Protein AF-A0A7C1KHJ7-F1 (afdb_monomer_lite)

Secondary structure (DSSP, 8-state):
-PPPGGGSTHHHHHHHHHHHHHHHHHHTPPPPHHHHHHHHHHHHHHTT--BTTTB--SS-THHHHHHHHHHHHH-S-HHHHHHHHHHHHHHHHHHHHHHHHHTT--HHHHHHHHHHHHHHHHTS-GGGTT-HHHHHHHHHHHHHHHHHT-

pLDDT: mean 94.04, std 8.34, range [46.81, 98.38]

Structure (mmCIF, N/CA/C/O backbone):
data_AF-A0A7C1KHJ7-F1
#
_entry.id   AF-A0A7C1KHJ7-F1
#
loop_
_atom_site.group_PDB
_atom_site.id
_atom_site.type_symbol
_atom_site.label_atom_id
_atom_site.label_alt_id
_atom_site.label_comp_id
_atom_site.label_asym_id
_atom_site.label_entity_id
_atom_site.label_seq_id
_atom_site.pdbx_PDB_ins_code
_atom_site.Cartn_x
_atom_site.Cartn_y
_atom_site.Cartn_z
_atom_site.occupancy
_atom_site.B_iso_or_equiv
_atom_site.auth_seq_id
_atom_site.auth_comp_id
_atom_site.auth_asym_id
_atom_site.auth_atom_id
_atom_site.pdbx_PDB_model_num
ATOM 1 N N . MET A 1 1 ? -14.180 17.935 35.877 1.00 46.81 1 MET A N 1
ATOM 2 C CA . MET A 1 1 ? -14.205 16.646 35.149 1.00 46.81 1 MET A CA 1
ATOM 3 C C . MET A 1 1 ? -13.243 16.751 33.980 1.00 46.81 1 MET A C 1
ATOM 5 O O . MET A 1 1 ? -13.450 17.608 33.132 1.00 46.81 1 MET A O 1
ATOM 9 N N . ALA A 1 2 ? -12.165 15.965 33.967 1.00 54.81 2 ALA A N 1
ATOM 10 C CA . ALA A 1 2 ? -11.243 15.937 32.835 1.00 54.81 2 ALA A CA 1
ATOM 11 C C . ALA A 1 2 ? -11.947 15.284 31.637 1.00 54.81 2 ALA A C 1
ATOM 13 O O . ALA A 1 2 ? -12.397 14.142 31.724 1.00 54.81 2 ALA A O 1
ATOM 14 N N . VAL A 1 3 ? -12.086 16.024 30.539 1.00 58.88 3 VAL A N 1
ATOM 15 C CA . VAL A 1 3 ? -12.638 15.495 29.292 1.00 58.88 3 VAL A CA 1
ATOM 16 C C . VAL A 1 3 ? -11.629 14.504 28.723 1.00 58.88 3 VAL A C 1
ATOM 18 O O . VAL A 1 3 ? -10.481 14.859 28.462 1.00 58.88 3 VAL A O 1
ATOM 21 N N . CYS A 1 4 ? -12.037 13.249 28.547 1.00 62.53 4 CYS A N 1
ATOM 22 C CA . CYS A 1 4 ? -11.174 12.236 27.958 1.00 62.53 4 CYS A CA 1
ATOM 23 C C . CYS A 1 4 ? -10.910 12.615 26.482 1.00 62.53 4 CYS A C 1
ATOM 25 O O . CYS A 1 4 ? -11.865 12.666 25.698 1.00 62.53 4 CYS A O 1
ATOM 27 N N . PRO A 1 5 ? -9.655 12.869 26.058 1.00 64.25 5 PRO A N 1
ATOM 28 C CA . PRO A 1 5 ? -9.344 13.378 24.711 1.00 64.25 5 PRO A CA 1
ATOM 29 C C . PRO A 1 5 ? -9.782 12.426 23.580 1.00 64.25 5 PRO A C 1
ATOM 3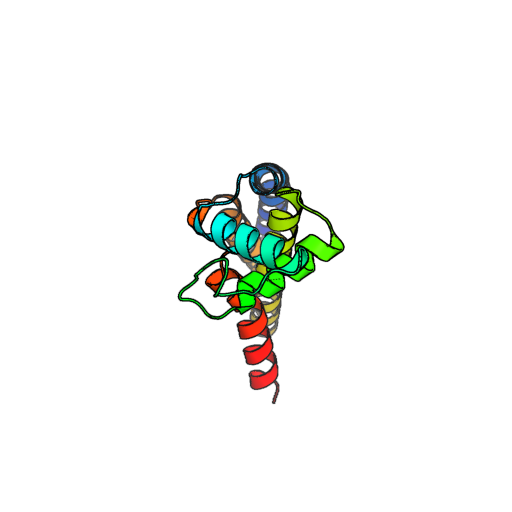1 O O . PRO A 1 5 ? -9.909 12.824 22.421 1.00 64.25 5 PRO A O 1
ATOM 34 N N . PHE A 1 6 ? -10.092 11.174 23.925 1.00 67.69 6 PHE A N 1
ATOM 35 C CA . PHE A 1 6 ? -10.566 10.119 23.031 1.00 67.69 6 PHE A CA 1
ATOM 36 C C . PHE A 1 6 ? -12.072 10.173 22.700 1.00 67.69 6 PHE A C 1
ATOM 38 O O . PHE A 1 6 ? -12.553 9.361 21.905 1.00 67.69 6 PHE A O 1
ATOM 45 N N . GLN A 1 7 ? -12.837 11.098 23.291 1.00 67.00 7 GLN A N 1
ATOM 46 C CA . GLN A 1 7 ? -14.285 11.216 23.047 1.00 67.00 7 GLN A CA 1
ATOM 47 C C . GLN A 1 7 ? -14.653 12.194 21.920 1.00 67.00 7 GLN A C 1
ATOM 49 O O . GLN A 1 7 ? -15.745 12.105 21.366 1.00 67.00 7 GLN A O 1
ATOM 54 N N . HIS A 1 8 ? -13.741 13.080 21.517 1.00 74.88 8 HIS A N 1
ATOM 55 C CA . HIS A 1 8 ? -13.972 14.062 20.454 1.00 74.88 8 HIS A CA 1
ATOM 56 C C . HIS A 1 8 ? -13.361 13.621 19.115 1.00 74.88 8 HIS A C 1
ATOM 58 O O . HIS A 1 8 ? -12.458 12.787 19.072 1.00 74.88 8 HIS A O 1
ATOM 64 N N . GLY A 1 9 ? -13.803 14.228 18.006 1.00 86.19 9 GLY A N 1
ATOM 65 C CA . GLY A 1 9 ? -13.280 13.985 16.650 1.00 86.19 9 GLY A CA 1
ATOM 66 C C . GLY A 1 9 ? -11.822 14.418 16.410 1.00 86.19 9 GLY A C 1
ATOM 67 O O . GLY A 1 9 ? -11.418 14.578 15.262 1.00 86.19 9 GLY A O 1
ATOM 68 N N . TRP A 1 10 ? -11.027 14.621 17.466 1.00 93.50 10 TRP A N 1
ATOM 69 C CA . TRP A 1 10 ? -9.617 15.009 17.385 1.00 93.50 10 TRP A CA 1
ATOM 70 C C . TRP A 1 10 ? -8.766 13.983 16.649 1.00 93.50 10 TRP A C 1
ATOM 72 O O . TRP A 1 10 ? -7.929 14.388 15.852 1.00 93.50 10 TRP A O 1
ATOM 82 N N . GLY A 1 11 ? -9.029 12.685 16.832 1.00 94.81 11 GLY A N 1
ATOM 83 C CA . GLY A 1 11 ? -8.307 11.634 16.112 1.00 94.81 11 GLY A CA 1
ATOM 84 C C . GLY A 1 11 ? -8.372 11.818 14.592 1.00 94.81 11 GLY A C 1
ATOM 85 O O . GLY A 1 11 ? -7.354 11.726 13.920 1.00 94.81 11 GLY A O 1
ATOM 86 N N . TRP A 1 12 ? -9.530 12.209 14.052 1.00 96.00 12 TRP A N 1
ATOM 87 C CA . TRP A 1 12 ? -9.676 12.494 12.619 1.00 96.00 12 TRP A CA 1
ATOM 88 C C . TRP A 1 12 ? -8.890 13.722 12.164 1.00 96.00 12 TRP A C 1
ATOM 90 O O . TRP A 1 12 ? -8.311 13.713 11.082 1.00 96.00 12 TRP A O 1
ATOM 100 N N . ARG A 1 13 ? -8.835 14.771 12.992 1.00 96.44 13 ARG A N 1
ATOM 101 C CA . ARG A 1 13 ? -8.033 15.968 12.698 1.00 96.44 13 ARG A CA 1
ATOM 102 C C . ARG A 1 13 ? -6.543 15.647 12.708 1.00 96.44 13 ARG A C 1
ATOM 104 O O . ARG A 1 13 ? -5.835 16.066 11.801 1.00 96.44 13 ARG A O 1
ATOM 111 N N . VAL A 1 14 ? -6.086 14.871 13.692 1.00 96.81 14 VAL A N 1
ATOM 112 C CA . VAL A 1 14 ? -4.699 14.395 13.755 1.00 96.81 14 VAL A CA 1
ATOM 113 C C . VAL A 1 14 ? -4.386 13.543 12.530 1.00 96.81 14 VAL A C 1
ATOM 115 O O . VAL A 1 14 ? -3.410 13.828 11.850 1.00 96.81 14 VAL A O 1
ATOM 118 N N . ALA A 1 15 ? -5.235 12.569 12.189 1.00 97.12 15 ALA A N 1
ATOM 119 C CA . ALA A 1 15 ? -5.063 11.756 10.987 1.00 97.12 15 ALA A CA 1
ATOM 120 C C . ALA A 1 15 ? -4.938 12.621 9.722 1.00 97.12 15 ALA A C 1
ATOM 122 O O . ALA A 1 15 ? -4.021 12.416 8.935 1.00 97.12 15 ALA A O 1
ATOM 123 N N . ALA A 1 16 ? -5.806 13.624 9.551 1.00 97.69 16 ALA A N 1
ATOM 124 C CA . ALA A 1 16 ? -5.754 14.528 8.405 1.00 97.69 16 ALA A CA 1
ATOM 125 C C . ALA A 1 16 ? -4.441 15.327 8.341 1.00 97.69 16 ALA A C 1
ATOM 127 O O . ALA A 1 16 ? -3.819 15.388 7.284 1.00 97.69 16 ALA A O 1
ATOM 128 N N . VAL A 1 17 ? -3.991 15.897 9.465 1.00 98.25 17 VAL A N 1
ATOM 129 C CA . VAL A 1 17 ? -2.719 16.641 9.537 1.00 98.25 17 VAL A CA 1
ATOM 130 C C . VAL A 1 17 ? -1.533 15.730 9.225 1.00 98.25 17 VAL A C 1
ATOM 132 O O . VAL A 1 17 ? -0.656 16.100 8.449 1.00 98.25 17 VAL A O 1
ATOM 135 N N . VAL A 1 18 ? -1.521 14.524 9.789 1.00 98.00 18 VAL A N 1
ATOM 136 C CA . VAL A 1 18 ? -0.449 13.542 9.600 1.00 98.00 18 VAL A CA 1
ATOM 137 C C . VAL A 1 18 ? -0.388 13.062 8.153 1.00 98.00 18 VAL A C 1
ATOM 139 O O . VAL A 1 18 ? 0.698 12.997 7.591 1.00 98.00 18 VAL A O 1
ATOM 142 N N . LEU A 1 19 ? -1.531 12.788 7.520 1.00 97.62 19 LEU A N 1
ATOM 143 C CA . LEU A 1 19 ? -1.584 12.421 6.103 1.00 97.62 19 LEU A CA 1
ATOM 144 C C . LEU A 1 19 ? -1.126 13.577 5.203 1.00 97.62 19 LEU A C 1
ATOM 146 O O . LEU A 1 19 ? -0.370 13.350 4.263 1.00 97.62 19 LEU A O 1
ATOM 150 N N . ALA A 1 20 ? -1.541 14.812 5.499 1.00 97.94 20 ALA A N 1
ATOM 151 C CA . ALA A 1 20 ? -1.169 15.983 4.707 1.00 97.94 20 ALA A CA 1
ATOM 152 C C . ALA A 1 20 ? 0.328 16.320 4.810 1.00 97.94 20 ALA A C 1
ATOM 154 O O . ALA A 1 20 ? 0.941 16.679 3.809 1.00 97.94 20 ALA A O 1
ATOM 155 N N . ALA A 1 21 ? 0.920 16.194 6.001 1.00 97.00 21 ALA A N 1
ATOM 156 C CA . ALA A 1 21 ? 2.333 16.492 6.224 1.00 97.00 21 ALA A CA 1
ATOM 157 C C . ALA A 1 21 ? 3.252 15.311 5.866 1.00 97.00 21 ALA A C 1
ATOM 159 O O . ALA A 1 21 ? 4.272 15.493 5.207 1.00 97.00 21 ALA A O 1
ATOM 160 N N . GLY A 1 22 ? 2.895 14.097 6.292 1.00 97.44 22 GLY A N 1
ATOM 161 C CA . GLY A 1 22 ? 3.700 12.891 6.096 1.00 97.44 22 GLY A CA 1
ATOM 162 C C . GLY A 1 22 ? 3.544 12.267 4.711 1.00 97.44 22 GLY A C 1
ATOM 163 O O . GLY A 1 22 ? 4.493 11.677 4.211 1.00 97.44 22 GLY A O 1
ATOM 164 N N . GLY A 1 23 ? 2.388 12.427 4.060 1.00 97.50 23 GLY A N 1
ATOM 165 C CA . GLY A 1 23 ? 2.117 11.854 2.738 1.00 97.50 23 GLY A CA 1
ATOM 166 C C . GLY A 1 23 ? 3.135 12.275 1.671 1.00 97.50 23 GLY A C 1
ATOM 167 O O . GLY A 1 23 ? 3.747 11.398 1.065 1.00 97.50 23 GLY A O 1
ATOM 168 N N . PRO A 1 24 ? 3.387 13.582 1.459 1.00 97.56 24 PRO A N 1
ATOM 169 C CA . PRO A 1 24 ? 4.393 14.035 0.499 1.00 97.56 24 PRO A CA 1
ATOM 170 C C . PRO A 1 24 ? 5.805 13.538 0.829 1.00 97.56 24 PRO A C 1
ATOM 172 O O . PRO A 1 24 ? 6.518 13.086 -0.063 1.00 97.56 24 PRO A O 1
ATOM 175 N N . LEU A 1 25 ? 6.195 13.562 2.110 1.00 96.25 25 LEU A N 1
ATOM 176 C CA . LEU A 1 25 ? 7.508 13.076 2.552 1.00 96.25 25 LEU A CA 1
ATOM 177 C C . LEU A 1 25 ? 7.680 11.581 2.264 1.00 96.25 25 LEU A C 1
ATOM 179 O O . LEU A 1 25 ? 8.718 11.160 1.763 1.00 96.25 25 LEU A O 1
ATOM 183 N N . PHE A 1 26 ? 6.641 10.792 2.534 1.00 97.56 26 PHE A N 1
ATOM 184 C CA . PHE A 1 26 ? 6.613 9.360 2.269 1.00 97.56 26 PHE A CA 1
ATOM 185 C C . PHE A 1 26 ? 6.679 9.046 0.768 1.00 97.56 26 PHE A C 1
ATOM 187 O O . PHE A 1 26 ? 7.430 8.165 0.354 1.00 97.56 26 PHE A O 1
ATOM 194 N N . VAL A 1 27 ? 5.925 9.773 -0.063 1.00 97.62 27 VAL A N 1
ATOM 195 C CA . VAL A 1 27 ? 5.893 9.550 -1.519 1.00 97.62 27 VAL A CA 1
ATOM 196 C C . VAL A 1 27 ? 7.236 9.872 -2.175 1.00 97.62 27 VAL A C 1
ATOM 198 O O . VAL A 1 27 ? 7.647 9.167 -3.094 1.00 97.62 27 VAL A O 1
ATOM 201 N N . CYS A 1 28 ? 7.949 10.880 -1.672 1.00 96.38 28 CYS A N 1
ATOM 202 C CA . CYS A 1 28 ? 9.271 11.260 -2.170 1.00 96.38 28 CYS A CA 1
ATOM 203 C C . CYS A 1 28 ? 10.419 10.401 -1.605 1.00 96.38 28 CYS A C 1
ATOM 205 O O . CYS A 1 28 ? 11.575 10.597 -1.981 1.00 96.38 28 CYS A O 1
ATOM 207 N N . MET A 1 29 ? 10.139 9.469 -0.690 1.00 94.88 29 MET A N 1
ATOM 208 C CA . MET A 1 29 ? 11.165 8.663 -0.035 1.00 94.88 29 MET A CA 1
ATOM 209 C C . MET A 1 29 ? 11.753 7.615 -1.000 1.00 94.88 29 MET A C 1
ATOM 211 O O . MET A 1 29 ? 10.995 6.838 -1.600 1.00 94.88 29 MET A O 1
ATOM 215 N N . PRO A 1 30 ? 13.090 7.519 -1.132 1.00 93.62 30 PRO A N 1
ATOM 216 C CA . PRO A 1 30 ? 13.719 6.560 -2.036 1.00 93.62 30 PRO A CA 1
ATOM 217 C C . PRO A 1 30 ? 13.447 5.111 -1.597 1.00 93.62 30 PRO A C 1
ATOM 219 O O . PRO A 1 30 ? 13.239 4.857 -0.408 1.00 93.62 30 PRO A O 1
ATOM 222 N N . PRO A 1 31 ? 13.398 4.145 -2.529 1.00 94.88 31 PRO A N 1
ATOM 223 C CA . PRO A 1 31 ? 13.218 2.737 -2.188 1.00 94.88 31 PRO A CA 1
ATOM 224 C C . PRO A 1 31 ? 14.434 2.180 -1.437 1.00 94.88 31 PRO A C 1
ATOM 226 O O . PRO A 1 31 ? 15.570 2.582 -1.686 1.00 94.88 31 PRO A O 1
ATOM 229 N N . TRP A 1 32 ? 14.186 1.217 -0.548 1.00 95.88 32 TRP A N 1
ATOM 230 C CA . TRP A 1 32 ? 15.244 0.472 0.133 1.00 95.88 32 TRP A CA 1
ATOM 231 C C . TRP A 1 32 ? 15.844 -0.628 -0.763 1.00 95.88 32 TRP A C 1
ATOM 233 O O . TRP A 1 32 ? 15.356 -0.893 -1.869 1.00 95.88 32 TRP A O 1
ATOM 243 N N . THR A 1 33 ? 16.916 -1.276 -0.302 1.00 95.06 33 THR A N 1
ATOM 244 C CA . THR A 1 33 ? 17.689 -2.267 -1.069 1.00 95.06 33 THR A CA 1
ATOM 245 C C . THR A 1 33 ? 16.839 -3.422 -1.583 1.00 95.06 33 THR A C 1
ATOM 247 O O . THR A 1 33 ? 16.935 -3.769 -2.757 1.00 95.06 33 THR A O 1
ATOM 250 N N . ASP A 1 34 ? 15.962 -3.975 -0.748 1.00 93.25 34 ASP A N 1
ATOM 251 C CA . ASP A 1 34 ? 15.151 -5.145 -1.108 1.00 93.25 34 ASP A CA 1
ATOM 252 C C . ASP A 1 34 ? 14.139 -4.787 -2.198 1.00 93.25 34 ASP A C 1
ATOM 254 O O . ASP A 1 34 ? 14.012 -5.476 -3.208 1.00 93.25 34 ASP A O 1
ATOM 258 N N . VAL A 1 35 ? 13.486 -3.632 -2.049 1.00 95.38 35 VAL A N 1
ATOM 259 C CA . VAL A 1 35 ? 12.579 -3.072 -3.057 1.00 95.38 35 VAL A CA 1
ATOM 260 C C . VAL A 1 35 ? 13.318 -2.837 -4.370 1.00 95.38 35 VAL A C 1
ATOM 262 O O . VAL A 1 35 ? 12.783 -3.112 -5.441 1.00 95.38 35 VAL A O 1
ATOM 265 N N . THR A 1 36 ? 14.562 -2.364 -4.297 1.00 95.31 36 THR A N 1
ATOM 266 C CA . THR A 1 36 ? 15.408 -2.154 -5.475 1.00 95.31 36 THR A CA 1
ATOM 267 C C . THR A 1 36 ? 15.732 -3.477 -6.174 1.00 95.31 36 THR A C 1
ATOM 269 O O . THR A 1 36 ? 15.685 -3.533 -7.403 1.00 95.31 36 THR A O 1
ATOM 272 N N . LEU A 1 37 ? 15.989 -4.554 -5.423 1.00 95.94 37 LEU A N 1
ATOM 273 C CA . LEU A 1 37 ? 16.188 -5.897 -5.977 1.00 95.94 37 LEU A CA 1
ATOM 274 C C . LEU A 1 37 ? 14.918 -6.413 -6.671 1.00 95.94 37 LEU A C 1
ATOM 276 O O . LEU A 1 37 ? 14.987 -6.864 -7.818 1.00 95.94 37 LEU A O 1
ATOM 280 N N . TYR A 1 38 ? 13.754 -6.292 -6.025 1.00 96.19 38 TYR A N 1
ATOM 281 C CA . TYR A 1 38 ? 12.480 -6.693 -6.625 1.00 96.19 38 TYR A CA 1
ATOM 282 C C . TYR A 1 38 ? 12.150 -5.868 -7.877 1.00 96.19 38 TYR A C 1
ATOM 284 O O . TYR A 1 38 ? 11.684 -6.420 -8.874 1.00 96.19 38 TYR A O 1
ATOM 292 N N . ASP A 1 39 ? 12.412 -4.557 -7.859 1.00 96.31 39 ASP A N 1
ATOM 293 C CA . ASP A 1 39 ? 12.173 -3.667 -8.999 1.00 96.31 39 ASP A CA 1
ATOM 294 C C . ASP A 1 39 ? 13.129 -3.968 -10.164 1.00 96.31 39 ASP A C 1
ATOM 296 O O . ASP A 1 39 ? 12.724 -3.953 -11.327 1.00 96.31 39 ASP A O 1
ATOM 300 N N . LEU A 1 40 ? 14.388 -4.315 -9.876 1.00 97.06 40 LEU A N 1
ATOM 301 C CA . LEU A 1 40 ? 15.336 -4.782 -10.888 1.00 97.06 40 LEU A CA 1
ATOM 302 C C . LEU A 1 40 ? 14.837 -6.071 -11.555 1.00 97.06 40 LEU A C 1
ATOM 304 O O . LEU A 1 40 ? 14.799 -6.150 -12.785 1.00 97.06 40 LEU A O 1
ATOM 308 N N . ALA A 1 41 ? 14.406 -7.053 -10.758 1.00 97.69 41 ALA A N 1
ATOM 309 C CA . ALA A 1 41 ? 13.838 -8.299 -11.264 1.00 97.69 41 ALA A CA 1
ATOM 310 C C . ALA A 1 41 ? 12.569 -8.049 -12.098 1.00 97.69 41 ALA A C 1
ATOM 312 O O . ALA A 1 41 ? 12.428 -8.604 -13.189 1.00 97.69 41 ALA A O 1
ATOM 313 N N . ALA A 1 42 ? 11.682 -7.163 -11.639 1.00 97.50 42 ALA A N 1
ATOM 314 C CA . ALA A 1 42 ? 10.455 -6.800 -12.344 1.00 97.50 42 ALA A CA 1
ATOM 315 C C . ALA A 1 42 ? 10.748 -6.156 -13.706 1.00 97.50 42 ALA A C 1
ATOM 317 O O . ALA A 1 42 ? 10.179 -6.548 -14.725 1.00 97.50 42 ALA A O 1
ATOM 318 N N . ARG A 1 43 ? 11.688 -5.204 -13.755 1.00 96.94 43 ARG A N 1
ATOM 319 C CA . ARG A 1 43 ? 12.128 -4.568 -15.007 1.00 96.94 43 ARG A CA 1
ATOM 320 C C . ARG A 1 43 ? 12.791 -5.563 -15.954 1.00 96.94 43 ARG A C 1
ATOM 322 O O . ARG A 1 43 ? 12.610 -5.437 -17.162 1.00 96.94 43 ARG A O 1
ATOM 329 N N . ASN A 1 44 ? 13.542 -6.534 -15.432 1.00 98.12 44 ASN A N 1
ATOM 330 C CA . ASN A 1 44 ? 14.122 -7.602 -16.243 1.00 98.12 44 ASN A CA 1
ATOM 331 C C . ASN A 1 44 ? 13.029 -8.446 -16.916 1.00 98.12 44 ASN A C 1
ATOM 333 O O . ASN A 1 44 ? 13.064 -8.638 -18.129 1.00 98.12 44 ASN A O 1
ATOM 337 N N . VAL A 1 45 ? 12.014 -8.869 -16.154 1.00 97.81 45 VAL A N 1
ATOM 338 C CA . VAL A 1 45 ? 10.868 -9.630 -16.684 1.00 97.81 45 VAL A CA 1
ATOM 339 C C . VAL A 1 45 ? 10.124 -8.838 -17.759 1.00 97.81 45 VAL A C 1
ATOM 341 O O . VAL A 1 45 ? 9.870 -9.357 -18.843 1.00 97.81 45 VAL A O 1
ATOM 344 N N . LEU A 1 46 ? 9.840 -7.556 -17.513 1.00 97.94 46 LEU A N 1
ATOM 345 C CA . LEU A 1 46 ? 9.168 -6.687 -18.488 1.00 97.94 46 LEU A CA 1
ATOM 346 C C . LEU A 1 46 ? 9.969 -6.475 -19.784 1.00 97.94 46 LEU A C 1
ATOM 348 O O . LEU A 1 46 ? 9.395 -6.106 -20.804 1.00 97.94 46 LEU A O 1
ATOM 352 N N . ARG A 1 47 ? 11.284 -6.713 -19.761 1.00 97.88 47 ARG A N 1
ATOM 353 C CA . ARG A 1 47 ? 12.175 -6.647 -20.931 1.00 97.88 47 ARG A CA 1
ATOM 354 C C . ARG A 1 47 ? 12.368 -8.003 -21.622 1.00 97.88 47 ARG A C 1
ATOM 356 O O . ARG A 1 47 ? 13.224 -8.115 -22.494 1.00 97.88 47 ARG A O 1
ATOM 363 N N . GLY A 1 48 ? 11.588 -9.021 -21.252 1.00 97.81 48 GLY A N 1
ATOM 364 C CA . GLY A 1 48 ? 11.669 -10.370 -21.820 1.00 97.81 48 GLY A CA 1
ATOM 365 C C . GLY A 1 48 ? 12.689 -11.286 -21.138 1.00 97.81 48 GLY A C 1
ATOM 366 O O . GLY A 1 48 ? 12.963 -12.374 -21.642 1.00 97.81 48 GLY A O 1
ATOM 367 N N . GLY A 1 49 ? 13.255 -10.867 -20.005 1.00 97.94 49 GLY A N 1
ATOM 368 C CA . GLY A 1 49 ? 14.120 -11.711 -19.191 1.00 97.94 49 GLY A CA 1
ATOM 369 C C . GLY A 1 49 ? 13.353 -12.787 -18.412 1.00 97.94 49 GLY A C 1
ATOM 370 O O . GLY A 1 49 ? 12.133 -12.738 -18.249 1.00 97.94 49 GLY A O 1
ATOM 371 N N . VAL A 1 50 ? 14.089 -13.769 -17.899 1.00 97.31 50 VAL A N 1
ATOM 372 C CA . VAL A 1 50 ? 13.582 -14.918 -17.143 1.00 97.31 50 VAL A CA 1
ATOM 373 C C . VAL A 1 50 ? 13.876 -14.721 -15.655 1.00 97.31 50 VAL A C 1
ATOM 375 O O . VAL A 1 50 ? 15.033 -14.680 -15.226 1.00 97.31 50 VAL A O 1
ATOM 378 N N . HIS A 1 51 ? 12.814 -14.601 -14.852 1.00 95.69 51 HIS A N 1
ATOM 379 C CA . HIS A 1 51 ? 12.913 -14.459 -13.396 1.00 95.69 51 HIS A CA 1
ATOM 380 C C . HIS A 1 51 ? 13.644 -15.658 -12.758 1.00 95.69 51 HIS A C 1
ATOM 382 O O . HIS A 1 51 ? 13.559 -16.774 -13.269 1.00 95.69 51 HIS A O 1
ATOM 388 N N . TYR A 1 52 ? 14.385 -15.420 -11.671 1.00 96.19 52 TYR A N 1
ATOM 389 C CA . TYR A 1 52 ? 15.319 -16.340 -10.997 1.00 96.19 52 TYR A CA 1
ATOM 390 C C . TYR A 1 52 ? 16.562 -16.761 -11.780 1.00 96.19 52 TYR A C 1
ATOM 392 O O . TYR A 1 52 ? 17.577 -17.063 -11.156 1.00 96.19 52 TYR A O 1
ATOM 400 N N . ARG A 1 53 ? 16.520 -16.770 -13.118 1.00 96.88 53 ARG A N 1
ATOM 401 C CA . ARG A 1 53 ? 17.701 -17.054 -13.943 1.00 96.88 53 ARG A CA 1
ATOM 402 C C . ARG A 1 53 ? 18.596 -15.828 -14.075 1.00 96.88 53 ARG A C 1
ATOM 404 O O . ARG A 1 53 ? 19.793 -15.918 -13.838 1.00 96.88 53 ARG A O 1
ATOM 411 N N . ASP A 1 54 ? 18.007 -14.700 -14.466 1.00 97.62 54 ASP A N 1
ATOM 412 C CA . ASP A 1 54 ? 18.772 -13.488 -14.782 1.00 97.62 54 ASP A CA 1
ATOM 413 C C . ASP A 1 54 ? 18.943 -12.581 -13.550 1.00 97.62 54 ASP A C 1
ATOM 415 O O . ASP A 1 54 ? 19.930 -11.861 -13.427 1.00 97.62 54 ASP A O 1
ATOM 419 N N . VAL A 1 55 ? 17.980 -12.628 -12.622 1.00 96.69 55 VAL A N 1
ATOM 420 C CA . VAL A 1 55 ? 18.046 -11.976 -11.307 1.00 96.69 55 VAL A CA 1
ATOM 421 C C . VAL A 1 55 ? 17.604 -12.997 -10.269 1.00 96.69 55 VAL A C 1
ATOM 423 O O . VAL A 1 55 ? 16.437 -13.398 -10.254 1.00 96.69 55 VAL A O 1
ATOM 426 N N . PHE A 1 56 ? 18.553 -13.442 -9.448 1.00 94.06 56 PHE A N 1
ATOM 427 C CA . PHE A 1 56 ? 18.317 -14.426 -8.398 1.00 94.06 56 PHE A CA 1
ATOM 428 C C . PHE A 1 56 ? 17.626 -13.792 -7.186 1.00 94.06 56 PHE A C 1
ATOM 430 O O . PHE A 1 56 ? 17.969 -12.687 -6.768 1.00 94.06 56 PHE A O 1
ATOM 437 N N . ASP A 1 57 ? 16.681 -14.529 -6.610 1.00 91.31 57 ASP A N 1
ATOM 438 C CA . ASP A 1 57 ? 15.976 -14.201 -5.375 1.00 91.31 57 ASP A CA 1
ATOM 439 C C . ASP A 1 57 ? 15.654 -15.519 -4.653 1.00 91.31 57 ASP A C 1
ATOM 441 O O . ASP A 1 57 ? 15.408 -16.544 -5.291 1.00 91.31 57 ASP A O 1
ATOM 445 N N . THR A 1 58 ? 15.685 -15.512 -3.324 1.00 91.88 58 THR A N 1
ATOM 446 C CA . THR A 1 58 ? 15.363 -16.678 -2.485 1.00 91.88 58 THR A CA 1
ATOM 447 C C . THR A 1 58 ? 13.876 -16.763 -2.148 1.00 91.88 58 THR A C 1
ATOM 449 O O . THR A 1 58 ? 13.404 -17.777 -1.634 1.00 91.88 58 THR A O 1
ATOM 452 N N . ASN A 1 59 ? 13.130 -15.695 -2.410 1.00 91.19 59 ASN A N 1
ATOM 453 C CA . ASN A 1 59 ? 11.734 -15.550 -2.040 1.00 91.19 59 ASN A CA 1
ATOM 454 C C . ASN A 1 59 ? 10.788 -16.024 -3.145 1.00 91.19 59 ASN A C 1
ATOM 456 O O . ASN A 1 59 ? 11.165 -16.092 -4.308 1.00 91.19 59 ASN A O 1
ATOM 460 N N . PHE A 1 60 ? 9.524 -16.294 -2.795 1.00 93.00 60 PHE A N 1
ATOM 461 C CA . PHE A 1 60 ? 8.455 -16.502 -3.781 1.00 93.00 60 PHE A CA 1
ATOM 462 C C . PHE A 1 60 ? 8.271 -15.276 -4.691 1.00 93.00 60 PHE A C 1
ATOM 464 O O . PHE A 1 60 ? 8.414 -14.143 -4.225 1.00 93.00 60 PHE A O 1
ATOM 471 N N . PRO A 1 61 ? 7.839 -15.468 -5.951 1.00 94.25 61 PRO A N 1
ATOM 472 C CA . PRO A 1 61 ? 7.961 -14.438 -6.983 1.00 94.25 61 PRO A CA 1
ATOM 473 C C . PRO A 1 61 ? 6.889 -13.345 -6.885 1.00 94.25 61 PRO A C 1
ATOM 475 O O . PRO A 1 61 ? 6.856 -12.427 -7.701 1.00 94.25 61 PRO A O 1
ATOM 478 N N . GLY A 1 62 ? 5.970 -13.450 -5.918 1.00 94.31 62 GLY A N 1
ATOM 479 C CA . GLY A 1 62 ? 4.770 -12.618 -5.835 1.00 94.31 62 GLY A CA 1
ATOM 480 C C . GLY A 1 62 ? 5.072 -11.122 -5.853 1.00 94.31 62 GLY A C 1
ATOM 481 O O . GLY A 1 62 ? 4.445 -10.391 -6.612 1.00 94.31 62 GLY A O 1
ATOM 482 N N . MET A 1 63 ? 6.074 -10.674 -5.089 1.00 95.38 63 MET A N 1
ATOM 483 C CA . MET A 1 63 ? 6.431 -9.252 -5.045 1.00 95.38 63 MET A CA 1
ATOM 484 C C . MET A 1 63 ? 6.954 -8.752 -6.396 1.00 95.38 63 MET A C 1
ATOM 486 O O . MET A 1 63 ? 6.547 -7.691 -6.860 1.00 95.38 63 MET A O 1
ATOM 490 N N . VAL A 1 64 ? 7.792 -9.544 -7.070 1.00 96.94 64 VAL A N 1
ATOM 491 C CA . VAL A 1 64 ? 8.335 -9.205 -8.392 1.00 96.94 64 VAL A CA 1
ATOM 492 C C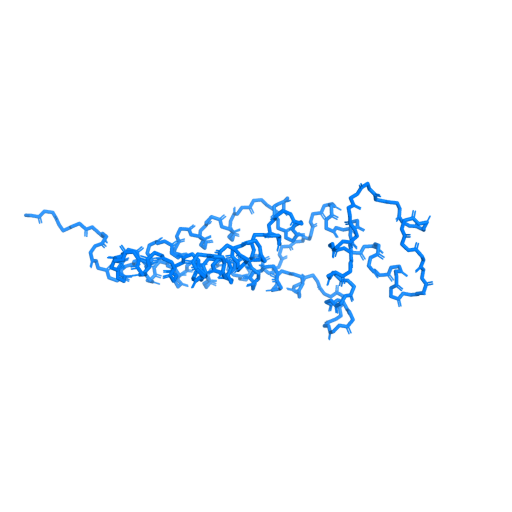 . VAL A 1 64 ? 7.224 -9.076 -9.430 1.00 96.94 64 VAL A C 1
ATOM 494 O O . VAL A 1 64 ? 7.227 -8.121 -10.202 1.00 96.94 64 VAL A O 1
ATOM 497 N N . TRP A 1 65 ? 6.234 -9.971 -9.422 1.00 97.12 65 TRP A N 1
ATOM 498 C CA . TRP A 1 65 ? 5.080 -9.867 -10.322 1.00 97.12 65 TRP A CA 1
ATOM 499 C C . TRP A 1 65 ? 4.175 -8.678 -9.997 1.00 97.12 65 TRP A C 1
ATOM 501 O O . TRP A 1 65 ? 3.716 -8.000 -10.916 1.00 97.12 65 TRP A O 1
ATOM 511 N N . CYS A 1 66 ? 3.954 -8.380 -8.714 1.00 96.88 66 CYS A N 1
ATOM 512 C CA . CYS A 1 66 ? 3.229 -7.182 -8.293 1.00 96.88 66 CYS A CA 1
ATOM 513 C C . CYS A 1 66 ? 3.918 -5.907 -8.799 1.00 96.88 66 CYS A C 1
ATOM 515 O O . CYS A 1 66 ? 3.260 -5.032 -9.365 1.00 96.88 66 CYS A O 1
ATOM 517 N N . LEU A 1 67 ? 5.244 -5.817 -8.649 1.00 97.38 67 LEU A N 1
ATOM 518 C CA . LEU A 1 67 ? 6.005 -4.684 -9.161 1.00 97.38 67 LEU A CA 1
ATOM 519 C C . LEU A 1 67 ? 6.016 -4.653 -10.689 1.00 97.38 67 LEU A C 1
ATOM 521 O O . LEU A 1 67 ? 5.829 -3.584 -11.254 1.00 97.38 67 LEU A O 1
ATOM 525 N N . ALA A 1 68 ? 6.152 -5.790 -11.375 1.00 97.88 68 ALA A N 1
ATOM 526 C CA . ALA A 1 68 ? 6.088 -5.843 -12.836 1.00 97.88 68 ALA A CA 1
ATOM 527 C C . ALA A 1 68 ? 4.739 -5.328 -13.359 1.00 97.88 68 ALA A C 1
ATOM 529 O O . ALA A 1 68 ? 4.710 -4.513 -14.280 1.00 97.88 68 ALA A O 1
ATOM 530 N N . LEU A 1 69 ? 3.630 -5.728 -12.729 1.00 97.62 69 LEU A N 1
ATOM 531 C CA . LEU A 1 69 ? 2.305 -5.205 -13.054 1.00 97.62 69 LEU A CA 1
ATOM 532 C C . LEU A 1 69 ? 2.240 -3.691 -12.833 1.00 97.62 69 LEU A C 1
ATOM 534 O O . LEU A 1 69 ? 1.841 -2.959 -13.735 1.00 97.62 69 LEU A O 1
ATOM 538 N N . LEU A 1 70 ? 2.671 -3.206 -11.666 1.00 97.50 70 LEU A N 1
ATOM 539 C CA . LEU A 1 70 ? 2.648 -1.776 -11.365 1.00 97.50 70 LEU A CA 1
ATOM 540 C C . LEU A 1 70 ? 3.494 -0.980 -12.369 1.00 97.50 70 LEU A C 1
ATOM 542 O O . LEU A 1 70 ? 3.019 -0.010 -12.955 1.00 97.50 70 LEU A O 1
ATOM 546 N N . ARG A 1 71 ? 4.723 -1.426 -12.637 1.00 96.81 71 ARG A N 1
ATOM 547 C CA . ARG A 1 71 ? 5.628 -0.811 -13.615 1.00 96.81 71 ARG A CA 1
ATOM 548 C C . ARG A 1 71 ? 5.054 -0.813 -15.028 1.00 96.81 71 ARG A C 1
ATOM 550 O O . ARG A 1 71 ? 5.229 0.175 -15.736 1.00 96.81 71 ARG A O 1
ATOM 557 N N . GLY A 1 72 ? 4.353 -1.876 -15.419 1.00 97.12 72 GLY A N 1
ATOM 558 C CA . GLY A 1 72 ? 3.660 -1.956 -16.704 1.00 97.12 72 GLY A CA 1
ATOM 559 C C . GLY A 1 72 ? 2.491 -0.973 -16.835 1.00 97.12 72 GLY A C 1
ATOM 560 O O . GLY A 1 72 ? 2.202 -0.531 -17.943 1.00 97.12 72 GLY A O 1
ATOM 561 N N . LEU A 1 73 ? 1.843 -0.605 -15.724 1.00 97.12 73 LEU A N 1
ATOM 562 C CA . LEU A 1 73 ? 0.676 0.284 -15.716 1.00 97.12 73 LEU A CA 1
ATOM 563 C C . LEU A 1 73 ? 1.033 1.769 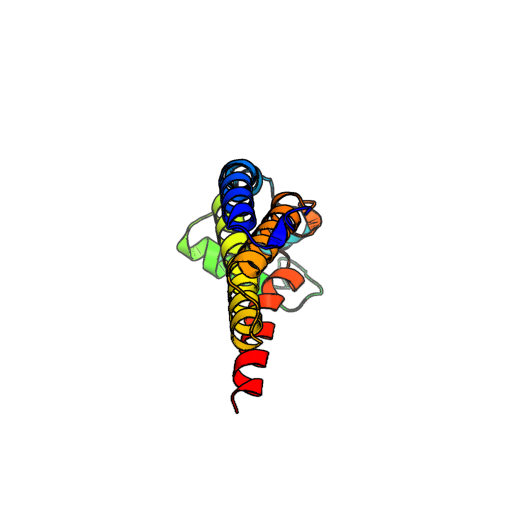-15.580 1.00 97.12 73 LEU A C 1
ATOM 565 O O . LEU A 1 73 ? 0.432 2.601 -16.253 1.00 97.12 73 LEU A O 1
ATOM 569 N N . VAL A 1 74 ? 1.972 2.113 -14.693 1.00 95.50 74 VAL A N 1
ATOM 570 C CA . VAL A 1 74 ? 2.234 3.515 -14.297 1.00 95.50 74 VAL A CA 1
ATOM 571 C C . VAL A 1 74 ? 3.688 3.959 -14.484 1.00 95.50 74 VAL A C 1
ATOM 573 O O . VAL A 1 74 ? 4.035 5.108 -14.216 1.00 95.50 74 VAL A O 1
ATOM 576 N N . GLY A 1 75 ? 4.552 3.080 -14.995 1.00 92.88 75 GLY A N 1
ATOM 577 C CA . GLY A 1 75 ? 5.939 3.404 -15.321 1.00 92.88 75 GLY A CA 1
ATOM 578 C C . GLY A 1 75 ? 6.921 3.282 -14.148 1.00 92.88 75 GLY A C 1
ATOM 579 O O . GLY A 1 75 ? 6.675 2.620 -13.138 1.00 92.88 75 GLY A O 1
ATOM 580 N N . SER A 1 76 ? 8.104 3.883 -14.309 1.00 93.12 76 SER A N 1
ATOM 581 C CA . SER A 1 76 ? 9.305 3.616 -13.494 1.00 93.12 76 SER A CA 1
ATOM 582 C C . SER A 1 76 ? 9.526 4.548 -12.298 1.00 93.12 76 SER A C 1
ATOM 584 O O . SER A 1 76 ? 10.492 4.352 -11.557 1.00 93.12 76 SER A O 1
ATOM 586 N N . SER A 1 77 ? 8.649 5.530 -12.079 1.00 94.88 77 SER A N 1
ATOM 587 C CA . SER A 1 77 ? 8.781 6.496 -10.979 1.00 94.88 77 SER A CA 1
ATOM 588 C C . SER A 1 77 ? 8.630 5.817 -9.607 1.00 94.88 77 SER A C 1
ATOM 590 O O . SER A 1 77 ? 7.794 4.928 -9.422 1.00 94.88 77 SER A O 1
ATOM 592 N N . SER A 1 78 ? 9.468 6.180 -8.635 1.00 94.81 78 SER A N 1
ATOM 593 C CA . SER A 1 78 ? 9.408 5.624 -7.273 1.00 94.81 78 SER A CA 1
ATOM 594 C C . SER A 1 78 ? 8.167 6.084 -6.514 1.00 94.81 78 SER A C 1
ATOM 596 O O . SER A 1 78 ? 7.641 5.338 -5.693 1.00 94.81 78 SER A O 1
ATOM 598 N N . GLU A 1 79 ? 7.655 7.265 -6.837 1.00 97.12 79 GLU A N 1
ATOM 599 C CA . GLU A 1 79 ? 6.440 7.838 -6.266 1.00 97.12 79 GLU A CA 1
ATOM 600 C C . GLU A 1 79 ? 5.244 6.907 -6.490 1.00 97.12 79 GLU A C 1
ATOM 602 O O . GLU A 1 79 ? 4.459 6.676 -5.575 1.00 97.12 79 GLU A O 1
ATOM 607 N N . TRP A 1 80 ? 5.143 6.282 -7.667 1.00 96.44 80 TRP A N 1
ATOM 608 C CA . TRP A 1 80 ? 4.097 5.296 -7.935 1.00 96.44 80 TRP A CA 1
ATOM 609 C C . TRP A 1 80 ? 4.209 4.032 -7.079 1.00 96.44 80 TRP A C 1
ATOM 611 O O . TRP A 1 80 ? 3.179 3.502 -6.661 1.00 96.44 80 TRP A O 1
ATOM 621 N N . LEU A 1 81 ? 5.429 3.567 -6.772 1.00 96.19 81 LEU A N 1
ATOM 622 C CA . LEU A 1 81 ? 5.616 2.460 -5.823 1.00 96.19 81 LEU A CA 1
ATOM 623 C C . LEU A 1 81 ? 5.091 2.847 -4.440 1.00 96.19 81 LEU A C 1
ATOM 625 O O . LEU A 1 81 ? 4.373 2.073 -3.815 1.00 96.19 81 LEU A O 1
ATOM 629 N N . ARG A 1 82 ? 5.422 4.060 -3.985 1.00 97.06 82 ARG A N 1
ATOM 630 C CA . ARG A 1 82 ? 4.995 4.585 -2.684 1.00 97.06 82 ARG A CA 1
ATOM 631 C C . ARG A 1 82 ? 3.484 4.768 -2.619 1.00 97.06 82 ARG A C 1
ATOM 633 O O . ARG A 1 82 ? 2.860 4.378 -1.642 1.00 97.06 82 ARG A O 1
ATOM 640 N N . LEU A 1 83 ? 2.867 5.298 -3.668 1.00 97.50 83 LEU A N 1
ATOM 641 C CA . LEU A 1 83 ? 1.413 5.430 -3.728 1.00 97.50 83 LEU A CA 1
ATOM 642 C C . LEU A 1 83 ? 0.714 4.065 -3.690 1.00 97.50 83 LEU A C 1
ATOM 644 O O . LEU A 1 83 ? -0.286 3.921 -2.988 1.00 97.50 83 LEU A O 1
ATOM 648 N N . ALA A 1 84 ? 1.249 3.059 -4.388 1.00 97.50 84 ALA A N 1
ATOM 649 C CA . ALA A 1 84 ? 0.721 1.697 -4.332 1.00 97.50 84 ALA A CA 1
ATOM 650 C C . ALA A 1 84 ? 0.853 1.091 -2.926 1.00 97.50 84 ALA A C 1
ATOM 652 O O . ALA A 1 84 ? -0.104 0.525 -2.405 1.00 97.50 84 ALA A O 1
ATOM 653 N N . ASP A 1 85 ? 2.003 1.270 -2.284 1.00 97.81 85 ASP A N 1
ATOM 654 C CA . ASP A 1 85 ? 2.265 0.821 -0.916 1.00 97.81 85 ASP A CA 1
ATOM 655 C C . ASP A 1 85 ? 1.311 1.461 0.100 1.00 97.81 85 ASP A C 1
ATOM 657 O O . ASP A 1 85 ? 0.649 0.771 0.879 1.00 97.81 85 ASP A O 1
ATOM 661 N N . LEU A 1 86 ? 1.132 2.782 0.008 1.00 97.69 86 LEU A N 1
ATOM 662 C CA . LEU A 1 86 ? 0.181 3.518 0.835 1.00 97.69 86 LEU A CA 1
ATOM 663 C C . LEU A 1 86 ? -1.260 3.046 0.605 1.00 97.69 86 LEU A C 1
ATOM 665 O O . LEU A 1 86 ? -2.036 2.969 1.556 1.00 97.69 86 LEU A O 1
ATOM 669 N N . ALA A 1 87 ? -1.627 2.698 -0.632 1.00 97.88 87 ALA A N 1
ATOM 670 C CA . ALA A 1 87 ? -2.940 2.142 -0.941 1.00 97.88 87 ALA A CA 1
ATOM 671 C C . ALA A 1 87 ? -3.136 0.743 -0.333 1.00 97.88 87 ALA A C 1
ATOM 673 O O . ALA A 1 87 ? -4.204 0.463 0.214 1.00 97.88 87 ALA A O 1
ATOM 674 N N . VAL A 1 88 ? -2.118 -0.122 -0.377 1.00 98.12 88 VAL A N 1
ATOM 675 C CA . VAL A 1 88 ? -2.174 -1.470 0.209 1.00 98.12 88 VAL A CA 1
ATOM 676 C C . VAL A 1 88 ? -2.319 -1.397 1.728 1.00 98.12 88 VAL A C 1
ATOM 678 O O . VAL A 1 88 ? -3.229 -2.007 2.296 1.00 98.12 88 VAL A O 1
ATOM 681 N N . ILE A 1 89 ? -1.484 -0.600 2.392 1.00 98.00 89 ILE A N 1
ATOM 682 C CA . ILE A 1 89 ? -1.508 -0.469 3.852 1.00 98.00 89 ILE A CA 1
ATOM 683 C C . ILE A 1 89 ? -2.724 0.324 4.323 1.00 98.00 89 ILE A C 1
ATOM 685 O O . ILE A 1 89 ? -3.382 -0.080 5.280 1.00 98.00 89 ILE A O 1
ATOM 689 N N . GLY A 1 90 ? -3.108 1.382 3.608 1.00 98.06 90 GLY A N 1
ATOM 690 C CA . GLY A 1 90 ? -4.356 2.103 3.854 1.00 98.06 90 GLY A CA 1
ATOM 691 C C . GLY A 1 90 ? -5.582 1.199 3.706 1.00 98.06 90 GLY A C 1
ATOM 692 O O . GLY A 1 90 ? -6.486 1.241 4.541 1.00 98.06 90 GLY A O 1
ATOM 693 N N . GLY A 1 91 ? -5.588 0.316 2.704 1.00 98.38 91 GLY A N 1
ATOM 694 C CA . GLY A 1 91 ? -6.605 -0.720 2.534 1.00 98.38 91 GLY A CA 1
ATOM 695 C C . GLY A 1 91 ? -6.642 -1.696 3.711 1.00 98.38 91 GLY A C 1
ATOM 696 O O . GLY A 1 91 ? -7.717 -1.974 4.243 1.00 98.38 91 GLY A O 1
ATOM 697 N N . ALA A 1 92 ? -5.482 -2.172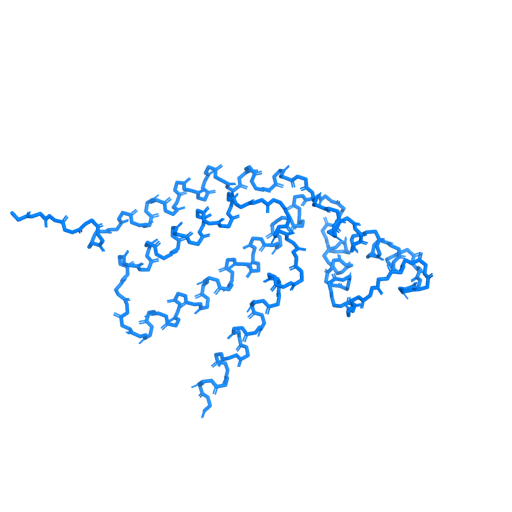 4.173 1.00 98.31 92 ALA A N 1
ATOM 698 C CA . ALA A 1 92 ? -5.388 -3.051 5.338 1.00 98.31 92 ALA A CA 1
ATOM 699 C C . ALA A 1 92 ? -5.926 -2.365 6.606 1.00 98.31 92 ALA A C 1
ATOM 701 O O . ALA A 1 92 ? -6.758 -2.929 7.321 1.00 98.31 92 ALA A O 1
ATOM 702 N N . SER A 1 93 ? -5.527 -1.111 6.848 1.00 98.06 93 SER A N 1
ATOM 703 C CA . SER A 1 93 ? -6.057 -0.290 7.939 1.00 98.06 93 SER A CA 1
ATOM 704 C C . SER A 1 93 ? -7.569 -0.086 7.822 1.00 98.06 93 SER A C 1
ATOM 706 O O . SER A 1 93 ? -8.266 -0.144 8.832 1.00 98.06 93 SER A O 1
ATOM 708 N N . ALA A 1 94 ? -8.108 0.105 6.615 1.00 97.81 94 ALA A N 1
ATOM 709 C CA . ALA A 1 94 ? -9.545 0.254 6.401 1.00 97.81 94 ALA A CA 1
ATOM 710 C C . ALA A 1 94 ? -10.318 -1.031 6.735 1.00 97.81 94 ALA A C 1
ATOM 712 O O . ALA A 1 94 ? -11.344 -0.962 7.413 1.00 97.81 94 ALA A O 1
ATOM 713 N N . VAL A 1 95 ? -9.815 -2.201 6.325 1.00 97.94 95 VAL A N 1
ATOM 714 C CA . VAL A 1 95 ? -10.411 -3.500 6.682 1.00 97.94 95 VAL A CA 1
ATOM 715 C C . VAL A 1 95 ? -10.455 -3.670 8.203 1.00 97.94 95 VAL A C 1
ATOM 717 O O . VAL A 1 95 ? -11.515 -3.960 8.760 1.00 97.94 95 VAL A O 1
ATOM 720 N N . LEU A 1 96 ? -9.345 -3.387 8.891 1.00 97.31 96 LEU A N 1
ATOM 721 C CA . LEU A 1 96 ? -9.284 -3.428 10.354 1.00 97.31 96 LEU A CA 1
ATOM 722 C C . LEU A 1 96 ? -10.249 -2.430 11.005 1.00 97.31 96 LEU A C 1
ATOM 724 O O . LEU A 1 96 ? -10.982 -2.794 11.923 1.00 97.31 96 LEU A O 1
ATOM 728 N N . ALA A 1 97 ? -10.308 -1.189 10.516 1.00 97.25 97 ALA A N 1
ATOM 729 C CA . ALA A 1 97 ? -11.222 -0.170 11.030 1.00 97.25 97 ALA A CA 1
ATOM 730 C C . ALA A 1 97 ? -12.694 -0.587 10.878 1.00 97.25 97 ALA A C 1
ATOM 732 O O . ALA A 1 97 ? -13.508 -0.339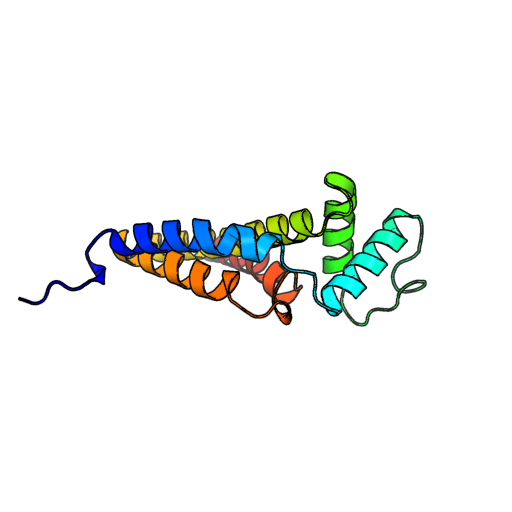 11.770 1.00 97.25 97 ALA A O 1
ATOM 733 N N . VAL A 1 98 ? -13.041 -1.253 9.774 1.00 96.12 98 VAL A N 1
ATOM 734 C CA . VAL A 1 98 ? -14.375 -1.823 9.560 1.00 96.12 98 VAL A CA 1
ATOM 735 C C . VAL A 1 98 ? -14.658 -2.949 10.558 1.00 96.12 98 VAL A C 1
ATOM 737 O O . VAL A 1 98 ? -15.747 -2.970 11.136 1.00 96.12 98 VAL A O 1
ATOM 740 N N . GLY A 1 99 ? -13.695 -3.837 10.814 1.00 95.62 99 GLY A N 1
ATOM 741 C CA . GLY A 1 99 ? -13.799 -4.866 11.854 1.00 95.62 99 GLY A CA 1
ATOM 742 C C . GLY A 1 99 ? -14.025 -4.268 13.249 1.00 95.62 99 GLY A C 1
ATOM 743 O O . GLY A 1 99 ? -14.978 -4.633 13.936 1.00 95.62 99 GLY A O 1
ATOM 744 N N . LEU A 1 100 ? -13.230 -3.262 13.631 1.00 96.00 100 LEU A N 1
ATOM 745 C CA . LEU A 1 100 ? -13.377 -2.528 14.895 1.00 96.00 100 LEU A CA 1
ATOM 746 C C . LEU A 1 100 ? -14.753 -1.862 15.016 1.00 96.00 100 LEU A C 1
ATOM 748 O O . LEU A 1 100 ? -15.401 -1.951 16.059 1.00 96.00 100 LEU A O 1
ATOM 752 N N . LYS A 1 101 ? -15.231 -1.228 13.939 1.00 96.31 101 LYS A N 1
ATOM 753 C CA . LYS A 1 101 ? -16.568 -0.625 13.896 1.00 96.31 101 LYS A CA 1
ATOM 754 C C . LYS A 1 101 ? -17.660 -1.665 14.153 1.00 96.31 101 LYS A C 1
ATOM 756 O O . LYS A 1 101 ? -18.583 -1.392 14.915 1.00 96.31 101 LYS A O 1
ATOM 761 N N . ARG A 1 102 ? -17.562 -2.854 13.548 1.00 94.62 102 ARG A N 1
ATOM 762 C CA . ARG A 1 102 ? -18.511 -3.957 13.792 1.00 94.62 102 ARG A CA 1
ATOM 763 C C . ARG A 1 102 ? -18.447 -4.477 15.222 1.00 94.62 102 ARG A C 1
ATOM 765 O O . ARG A 1 102 ? -19.483 -4.826 15.770 1.00 94.62 102 ARG A O 1
ATOM 772 N N . GLY A 1 103 ? -17.267 -4.456 15.837 1.00 94.75 103 GLY A N 1
ATOM 773 C CA . GLY A 1 103 ? -17.071 -4.751 17.259 1.00 94.75 103 GLY A CA 1
ATOM 774 C C . GLY A 1 103 ? -17.578 -3.665 18.218 1.00 94.75 103 GLY A C 1
ATOM 775 O O . GLY A 1 103 ? -17.331 -3.760 19.416 1.00 94.75 103 GLY A O 1
ATOM 776 N N . GLY A 1 104 ? -18.253 -2.620 17.723 1.00 96.00 104 GLY A N 1
ATOM 777 C CA . GLY A 1 104 ? -18.841 -1.564 18.550 1.00 96.00 104 GLY A CA 1
ATOM 778 C C . GLY A 1 104 ? -17.883 -0.430 18.922 1.00 96.00 104 GLY A C 1
ATOM 779 O O . GLY A 1 104 ? -18.212 0.389 19.782 1.00 96.00 104 GLY A O 1
ATOM 780 N N . VAL A 1 105 ? -16.704 -0.337 18.293 1.00 94.94 105 VAL A N 1
ATOM 781 C CA . VAL A 1 105 ? -15.780 0.779 18.543 1.00 94.94 105 VAL A CA 1
ATOM 782 C C . VAL A 1 105 ? -16.390 2.088 18.019 1.00 94.94 105 VAL A C 1
ATOM 784 O O . VAL A 1 105 ? -16.726 2.181 16.834 1.00 94.94 105 VAL A O 1
ATOM 787 N N . PRO A 1 106 ? -16.518 3.132 18.863 1.00 93.94 106 PRO A N 1
ATOM 788 C CA . PRO A 1 106 ? -17.137 4.387 18.459 1.00 93.94 106 PRO A CA 1
ATOM 789 C C . PRO A 1 106 ? -16.275 5.157 17.438 1.00 93.94 106 PRO A C 1
ATOM 791 O O . PRO A 1 106 ? -15.042 5.064 17.473 1.00 93.94 106 PRO A O 1
ATOM 794 N N . PRO A 1 107 ? -16.885 6.004 16.582 1.00 92.88 107 PRO A N 1
ATOM 795 C CA . PRO A 1 107 ? -16.174 6.737 15.529 1.00 92.88 107 PRO A CA 1
ATOM 796 C C . PRO A 1 107 ? -15.012 7.618 16.008 1.00 92.88 107 PRO A C 1
ATOM 798 O O . PRO A 1 107 ? -14.046 7.803 15.270 1.00 92.88 107 PRO A O 1
ATOM 801 N N . SER A 1 108 ? -15.071 8.160 17.229 1.00 92.81 108 SER A N 1
ATOM 802 C CA . SER A 1 108 ? -13.979 8.971 17.788 1.00 92.81 108 SER A CA 1
ATOM 803 C C . SER A 1 108 ? -12.702 8.150 17.996 1.00 92.81 108 SER A C 1
ATOM 805 O O . SER A 1 108 ? -11.606 8.620 17.697 1.00 92.81 108 SER A O 1
ATOM 807 N N . ARG A 1 109 ? -12.840 6.896 18.449 1.00 94.25 109 ARG A N 1
ATOM 808 C CA . ARG A 1 109 ? -11.719 5.965 18.640 1.00 94.25 109 ARG A CA 1
ATOM 809 C C . ARG A 1 109 ? -11.201 5.417 17.315 1.00 94.25 109 ARG A C 1
ATOM 811 O O . ARG A 1 109 ? -9.999 5.222 17.190 1.00 94.25 109 ARG A O 1
ATOM 818 N N . LEU A 1 110 ? -12.071 5.243 16.315 1.00 96.00 110 LEU A N 1
ATOM 819 C CA . LEU A 1 110 ? -11.635 4.899 14.955 1.00 96.00 110 LEU A CA 1
ATOM 820 C C . LEU A 1 110 ? -10.736 5.988 14.360 1.00 96.00 110 LEU A C 1
ATOM 822 O O . LEU A 1 110 ? -9.724 5.663 13.752 1.00 96.00 110 LEU A O 1
ATOM 826 N N . GLY A 1 111 ? -11.046 7.267 14.595 1.00 96.00 111 GLY A N 1
ATOM 827 C CA . GLY A 1 111 ? -10.177 8.365 14.164 1.00 96.00 111 GLY A CA 1
ATOM 828 C C . GLY A 1 111 ? -8.779 8.283 14.779 1.00 96.00 111 GLY A C 1
ATOM 829 O O . GLY A 1 111 ? -7.790 8.479 14.084 1.00 96.00 111 GLY A O 1
ATOM 830 N N . TRP A 1 112 ? -8.683 7.933 16.065 1.00 96.38 112 TRP A N 1
ATOM 831 C CA . TRP A 1 112 ? -7.394 7.718 16.730 1.00 96.38 112 TRP A CA 1
ATOM 832 C C . TRP A 1 112 ? -6.656 6.476 16.226 1.00 96.38 112 TRP A C 1
ATOM 834 O O . TRP A 1 112 ? -5.440 6.527 16.079 1.00 96.38 112 TRP A O 1
ATOM 844 N N . PHE A 1 113 ? -7.372 5.395 15.914 1.00 97.38 113 PHE A N 1
ATOM 845 C CA . PHE A 1 113 ? -6.790 4.223 15.258 1.00 97.38 113 PHE A CA 1
ATOM 846 C C . PHE A 1 113 ? -6.178 4.594 13.900 1.00 97.38 113 PHE A C 1
ATOM 848 O O . PHE A 1 113 ? -5.012 4.303 13.657 1.00 97.38 113 PHE A O 1
ATOM 855 N N . VAL A 1 114 ? -6.922 5.311 13.050 1.00 97.56 114 VAL A N 1
ATOM 856 C CA . VAL A 1 114 ? -6.423 5.768 11.743 1.00 97.56 114 VAL A CA 1
ATOM 857 C C . VAL A 1 114 ? -5.230 6.710 11.908 1.00 97.56 114 VAL A C 1
ATOM 859 O O . VAL A 1 114 ? -4.238 6.560 11.201 1.00 97.56 114 VAL A O 1
ATOM 862 N N . ALA A 1 115 ? -5.288 7.642 12.865 1.00 97.50 115 ALA A N 1
ATOM 863 C CA . ALA A 1 115 ? -4.166 8.523 13.175 1.00 97.50 115 ALA A CA 1
ATOM 864 C C . ALA A 1 115 ? -2.919 7.737 13.599 1.00 97.50 115 ALA A C 1
ATOM 866 O O . ALA A 1 115 ? -1.827 8.040 13.129 1.00 97.50 115 ALA A O 1
ATOM 867 N N . ALA A 1 116 ? -3.080 6.717 14.445 1.00 97.88 116 ALA A N 1
ATOM 868 C CA . ALA A 1 116 ? -1.985 5.862 14.884 1.00 97.88 116 ALA A CA 1
ATOM 869 C C . ALA A 1 116 ? -1.387 5.062 13.720 1.00 97.88 116 ALA A C 1
ATOM 871 O O . ALA A 1 116 ? -0.170 5.041 13.577 1.00 97.88 116 ALA A O 1
ATOM 872 N N . CYS A 1 117 ? -2.214 4.469 12.852 1.00 97.94 117 CYS A N 1
ATOM 873 C CA . CYS A 1 117 ? -1.737 3.785 11.647 1.00 97.94 117 CYS A CA 1
ATOM 874 C C . CYS A 1 117 ? -0.967 4.732 10.717 1.00 97.94 117 CYS A C 1
ATOM 876 O O . CYS A 1 117 ? 0.110 4.376 10.248 1.00 97.94 117 CYS A O 1
ATOM 878 N N . ALA A 1 118 ? -1.488 5.941 10.479 1.00 98.00 118 ALA A N 1
ATOM 879 C CA . ALA A 1 118 ? -0.841 6.931 9.621 1.00 98.00 118 ALA A CA 1
ATOM 880 C C . ALA A 1 118 ? 0.492 7.419 10.209 1.00 98.00 118 ALA A C 1
ATOM 882 O O . ALA A 1 118 ? 1.489 7.467 9.496 1.00 98.00 118 ALA A O 1
ATOM 883 N N . LEU A 1 119 ? 0.524 7.734 11.509 1.00 97.75 119 LEU A N 1
ATOM 884 C CA . LEU A 1 119 ? 1.744 8.130 12.220 1.00 97.75 119 LEU A CA 1
ATOM 885 C C . LEU A 1 119 ? 2.790 7.024 12.195 1.00 97.75 119 LEU A C 1
ATOM 887 O O . LEU A 1 119 ? 3.958 7.290 11.946 1.00 97.75 119 LEU A O 1
ATOM 891 N N . PHE A 1 120 ? 2.365 5.791 12.457 1.00 96.81 120 PHE A N 1
ATOM 892 C CA . PHE A 1 120 ? 3.257 4.648 12.458 1.00 96.81 120 PHE A CA 1
ATOM 893 C C . PHE A 1 120 ? 3.856 4.434 11.073 1.00 96.81 120 PHE A C 1
ATOM 895 O O . PHE A 1 120 ? 5.071 4.395 10.944 1.00 96.81 120 PHE A O 1
ATOM 902 N N . TYR A 1 121 ? 3.019 4.330 10.039 1.00 97.50 121 TYR A N 1
ATOM 903 C CA . TYR A 1 121 ? 3.493 3.900 8.731 1.00 97.50 121 TYR A CA 1
ATOM 904 C C . TYR A 1 121 ? 4.230 5.003 7.966 1.00 97.50 121 TYR A C 1
ATOM 906 O O . TYR A 1 121 ? 5.310 4.759 7.447 1.00 97.50 121 TYR A O 1
ATOM 914 N N . LEU A 1 122 ? 3.719 6.240 7.936 1.00 97.88 122 LEU A N 1
ATOM 915 C CA . LEU A 1 122 ? 4.348 7.312 7.148 1.00 97.88 122 LEU A CA 1
ATOM 916 C C . LEU A 1 122 ? 5.731 7.728 7.668 1.00 97.88 122 LEU A C 1
ATOM 918 O O . LEU A 1 122 ? 6.522 8.278 6.906 1.00 97.88 122 LEU A O 1
ATOM 922 N N . PHE A 1 123 ? 6.014 7.478 8.947 1.00 96.62 123 PHE A N 1
ATOM 923 C CA . PHE A 1 123 ? 7.252 7.895 9.613 1.00 96.62 123 PHE A CA 1
ATOM 924 C C . PHE A 1 123 ? 8.137 6.719 10.027 1.00 96.62 123 PHE A C 1
ATOM 926 O O . PHE A 1 123 ? 9.136 6.909 10.721 1.00 96.62 123 PHE A O 1
ATOM 933 N N . LEU A 1 124 ? 7.787 5.503 9.609 1.00 94.94 124 LEU A N 1
ATOM 934 C CA . LEU A 1 124 ? 8.649 4.350 9.798 1.00 94.94 124 LEU A CA 1
ATOM 935 C C . LEU A 1 124 ? 9.830 4.387 8.822 1.00 94.94 124 LEU A C 1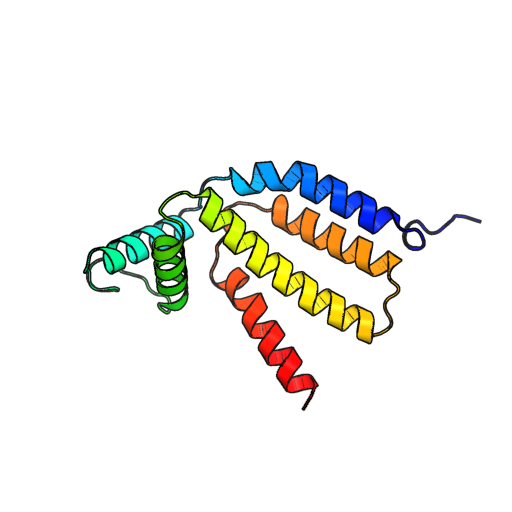
ATOM 937 O O . LEU A 1 124 ? 9.737 4.995 7.754 1.00 94.94 124 LEU A O 1
ATOM 941 N N . SER A 1 125 ? 10.914 3.683 9.161 1.00 93.12 125 SER A N 1
ATOM 942 C CA . SER A 1 125 ? 12.053 3.544 8.249 1.00 93.12 125 SER A CA 1
ATOM 943 C C . SER A 1 125 ? 11.629 2.905 6.927 1.00 93.12 125 SER A C 1
ATOM 945 O O . SER A 1 125 ? 10.878 1.925 6.896 1.00 93.12 125 SER A O 1
ATOM 947 N N . GLU A 1 126 ? 12.208 3.436 5.855 1.00 91.88 126 GLU A N 1
ATOM 948 C CA . GLU A 1 126 ? 12.135 2.990 4.473 1.00 91.88 126 GLU A CA 1
ATOM 949 C C . GLU A 1 126 ? 12.350 1.490 4.275 1.00 91.88 126 GLU A C 1
ATOM 951 O O . GLU A 1 126 ? 11.799 0.939 3.324 1.00 91.88 126 GLU A O 1
ATOM 956 N N . PHE A 1 127 ? 13.065 0.827 5.191 1.00 93.88 127 PHE A N 1
ATOM 957 C CA . PHE A 1 127 ? 13.243 -0.624 5.212 1.00 93.88 127 PHE A CA 1
ATOM 958 C C . PHE A 1 127 ? 11.915 -1.398 5.200 1.00 93.88 127 PHE A C 1
ATOM 960 O O . PHE A 1 127 ? 11.869 -2.505 4.680 1.00 93.88 127 PHE A O 1
ATOM 967 N N . ASN A 1 128 ? 10.833 -0.827 5.732 1.00 94.94 128 ASN A N 1
ATOM 968 C CA . ASN A 1 128 ? 9.556 -1.523 5.937 1.00 94.94 128 ASN A CA 1
ATOM 969 C C . ASN A 1 128 ? 8.508 -1.202 4.862 1.00 94.94 128 ASN A C 1
ATOM 971 O O . ASN A 1 128 ? 7.368 -1.669 4.926 1.00 94.94 128 ASN A O 1
ATOM 975 N N . HIS A 1 129 ? 8.881 -0.379 3.889 1.00 96.69 129 HIS A N 1
ATOM 976 C CA . HIS A 1 129 ? 7.968 0.119 2.874 1.00 96.69 129 HIS A CA 1
ATOM 977 C C . HIS A 1 129 ? 8.137 -0.639 1.572 1.00 96.69 129 HIS A C 1
ATOM 979 O O . HIS A 1 129 ? 9.253 -0.994 1.195 1.00 96.69 129 HIS A O 1
ATOM 985 N N . VAL A 1 130 ? 7.031 -0.862 0.864 1.00 96.12 130 VAL A N 1
ATOM 986 C CA . VAL A 1 130 ? 6.990 -1.657 -0.375 1.00 96.12 130 VAL A CA 1
ATOM 987 C C . VAL A 1 130 ? 7.557 -3.070 -0.140 1.00 96.12 130 VAL A C 1
ATOM 989 O O . VAL A 1 130 ? 8.172 -3.677 -1.015 1.00 96.12 130 VAL A O 1
ATOM 992 N N . GLN A 1 131 ? 7.378 -3.596 1.072 1.00 95.31 131 GLN A N 1
ATOM 993 C CA . GLN A 1 131 ? 7.869 -4.913 1.456 1.00 95.31 131 GLN A CA 1
ATOM 994 C C . GLN A 1 131 ? 6.791 -5.978 1.295 1.00 95.31 131 GLN A C 1
ATOM 996 O O . GLN A 1 131 ? 5.595 -5.728 1.464 1.00 95.31 131 GLN A O 1
ATOM 1001 N N . ARG A 1 132 ? 7.223 -7.203 0.988 1.00 93.94 132 ARG A N 1
ATOM 1002 C CA . ARG A 1 132 ? 6.325 -8.344 0.762 1.00 93.94 132 ARG A CA 1
ATOM 1003 C C . ARG A 1 132 ? 5.443 -8.640 1.973 1.00 93.94 132 ARG A C 1
ATOM 1005 O O . ARG A 1 132 ? 4.270 -8.948 1.803 1.00 93.94 132 ARG A O 1
ATOM 1012 N N . ASP A 1 133 ? 6.011 -8.629 3.172 1.00 91.69 133 ASP A N 1
ATOM 1013 C CA . ASP A 1 133 ? 5.295 -8.892 4.422 1.00 91.69 133 ASP A CA 1
ATOM 1014 C C . ASP A 1 133 ? 4.208 -7.839 4.683 1.00 91.69 133 ASP A C 1
ATOM 1016 O O . ASP A 1 133 ? 3.059 -8.203 4.940 1.00 91.69 133 ASP A O 1
ATOM 1020 N N . GLY A 1 134 ? 4.528 -6.556 4.493 1.00 93.62 134 GLY A N 1
ATOM 1021 C CA . GLY A 1 134 ? 3.554 -5.466 4.511 1.00 93.62 134 GLY A CA 1
ATOM 1022 C C . GLY A 1 134 ? 2.466 -5.647 3.450 1.00 93.62 134 GLY A C 1
ATOM 1023 O O . GLY A 1 134 ? 1.275 -5.566 3.754 1.00 93.62 134 GLY A O 1
ATOM 1024 N N . TRP A 1 135 ? 2.847 -5.982 2.214 1.00 96.44 135 TRP A N 1
ATOM 1025 C CA . TRP A 1 135 ? 1.898 -6.167 1.111 1.00 96.44 135 TRP A CA 1
ATOM 1026 C C . TRP A 1 135 ? 1.023 -7.412 1.257 1.00 96.44 135 TRP A C 1
ATOM 1028 O O . TRP A 1 135 ? -0.090 -7.451 0.733 1.00 96.44 135 TRP A O 1
ATOM 1038 N N . MET A 1 136 ? 1.481 -8.414 2.005 1.00 96.38 136 MET A N 1
ATOM 1039 C CA . MET A 1 136 ? 0.712 -9.616 2.316 1.00 96.38 136 MET A CA 1
ATOM 1040 C C . MET A 1 136 ? -0.383 -9.358 3.362 1.00 96.38 136 MET A C 1
ATOM 1042 O O . MET A 1 136 ? -1.338 -10.132 3.447 1.00 96.38 136 MET A O 1
ATOM 1046 N N . LEU A 1 137 ? -0.300 -8.261 4.123 1.00 96.56 137 LEU A N 1
ATOM 1047 C CA . LEU A 1 137 ? -1.264 -7.941 5.174 1.00 96.56 137 LEU A CA 1
ATOM 1048 C C . LEU A 1 137 ? -2.684 -7.761 4.624 1.00 96.56 137 LEU A C 1
ATOM 1050 O O . LEU A 1 137 ? -3.623 -8.359 5.145 1.00 96.56 137 LEU A O 1
ATOM 1054 N N . LEU A 1 138 ? -2.855 -6.972 3.560 1.00 97.56 138 LEU A N 1
ATOM 1055 C CA . LEU A 1 138 ? -4.170 -6.729 2.962 1.00 97.56 138 LEU A CA 1
ATOM 1056 C C . LEU A 1 138 ? -4.854 -8.023 2.474 1.00 97.56 138 LEU A C 1
ATOM 1058 O O . LEU A 1 138 ? -5.968 -8.296 2.931 1.00 97.56 138 LEU A O 1
ATOM 1062 N N . PRO A 1 139 ? -4.248 -8.853 1.600 1.00 96.88 139 PRO A N 1
ATOM 1063 C CA . PRO A 1 139 ? -4.886 -10.092 1.163 1.00 96.88 139 PRO A CA 1
ATOM 1064 C C . PRO A 1 139 ? -5.119 -11.072 2.321 1.00 96.88 139 PRO A C 1
ATOM 1066 O O . PRO A 1 139 ? -6.157 -11.734 2.339 1.00 96.88 139 PRO A O 1
ATOM 1069 N N . ALA A 1 140 ? -4.230 -11.130 3.320 1.00 97.44 140 ALA A N 1
ATOM 1070 C CA . ALA A 1 140 ? -4.434 -11.962 4.506 1.00 97.44 140 ALA A CA 1
ATOM 1071 C C . ALA A 1 140 ? -5.654 -11.511 5.330 1.00 97.44 140 ALA A C 1
ATOM 1073 O O . ALA A 1 140 ? -6.481 -12.339 5.714 1.00 97.44 140 ALA A O 1
ATOM 1074 N N . LEU A 1 141 ? -5.810 -10.203 5.556 1.00 97.81 141 LEU A N 1
ATOM 1075 C CA . LEU A 1 141 ? -6.966 -9.641 6.257 1.00 97.81 141 LEU A CA 1
ATOM 1076 C C . LEU A 1 141 ? -8.267 -9.857 5.483 1.00 97.81 141 LEU A C 1
ATOM 1078 O O . LEU A 1 141 ? -9.277 -10.221 6.079 1.00 97.81 141 LEU A O 1
ATOM 1082 N N . LEU A 1 142 ? -8.252 -9.685 4.160 1.00 97.38 142 LEU A N 1
ATOM 1083 C CA . LEU A 1 142 ? -9.420 -9.960 3.321 1.00 97.38 142 LEU A CA 1
ATOM 1084 C C . LEU A 1 142 ? -9.812 -11.441 3.369 1.00 97.38 142 LEU A C 1
ATOM 1086 O O . LEU A 1 142 ? -10.994 -11.759 3.503 1.00 97.38 142 LEU A O 1
ATOM 1090 N N . ALA A 1 143 ? -8.840 -12.353 3.312 1.00 97.19 143 ALA A N 1
ATOM 1091 C CA . ALA A 1 143 ? -9.095 -13.782 3.456 1.00 97.19 143 ALA A CA 1
ATOM 1092 C C . ALA A 1 143 ? -9.682 -14.121 4.838 1.00 97.19 143 ALA A C 1
ATOM 1094 O O . ALA A 1 143 ? -10.633 -14.902 4.932 1.00 97.19 143 ALA A O 1
ATOM 1095 N N . ALA A 1 144 ? -9.163 -13.501 5.903 1.00 96.31 144 ALA A N 1
ATOM 1096 C CA . ALA A 1 144 ? -9.689 -13.657 7.256 1.00 96.31 144 ALA A CA 1
ATOM 1097 C C . ALA A 1 144 ? -11.131 -13.135 7.376 1.00 96.31 144 ALA A C 1
ATOM 1099 O O . ALA A 1 144 ? -11.989 -13.835 7.909 1.00 96.31 144 ALA A O 1
ATOM 1100 N N . GLU A 1 145 ? -11.428 -11.962 6.815 1.00 94.25 145 GLU A N 1
ATOM 1101 C CA . GLU A 1 145 ? -12.777 -11.386 6.766 1.00 94.25 145 GLU A CA 1
ATOM 1102 C C . GLU A 1 145 ? -13.773 -12.289 6.035 1.00 94.25 145 GLU A C 1
ATOM 1104 O O . GLU A 1 145 ? -14.889 -12.496 6.510 1.00 94.25 145 GLU A O 1
ATOM 1109 N N . VAL A 1 146 ? -13.382 -12.852 4.887 1.00 95.19 146 VAL A N 1
ATOM 1110 C CA . VAL A 1 146 ? -14.228 -13.802 4.151 1.00 95.19 146 VAL A CA 1
ATOM 1111 C C . VAL A 1 146 ? -14.491 -15.047 4.993 1.00 95.19 146 VAL A C 1
ATOM 1113 O O . VAL A 1 146 ? -15.618 -15.533 5.016 1.00 95.19 146 VAL A O 1
ATOM 1116 N N . ARG A 1 147 ? -13.479 -15.555 5.706 1.00 94.38 147 ARG A N 1
ATOM 1117 C CA . ARG A 1 147 ? -13.622 -16.729 6.574 1.00 94.38 147 ARG A CA 1
ATOM 1118 C C . ARG A 1 147 ? -14.518 -16.464 7.782 1.00 94.38 147 ARG A C 1
ATOM 1120 O O . ARG A 1 147 ? -15.294 -17.338 8.125 1.00 94.38 147 ARG A O 1
ATOM 1127 N N . GLN A 1 148 ? -14.417 -15.298 8.416 1.00 90.00 148 GLN A N 1
ATOM 1128 C CA . GLN A 1 148 ? -15.215 -14.954 9.602 1.00 90.00 148 GLN A CA 1
ATOM 1129 C C . GLN A 1 148 ? -16.696 -14.710 9.295 1.00 90.00 148 GLN A C 1
ATOM 1131 O O . GLN A 1 148 ? -17.525 -14.743 10.198 1.00 90.00 148 GLN A O 1
ATOM 1136 N N . ARG A 1 149 ? -17.025 -14.415 8.035 1.00 84.06 149 ARG A N 1
ATOM 1137 C CA . ARG A 1 149 ? -18.403 -14.192 7.577 1.00 84.06 149 ARG A CA 1
ATOM 1138 C C . ARG A 1 149 ? -19.097 -15.454 7.070 1.00 84.06 149 ARG A C 1
ATOM 1140 O O . ARG A 1 149 ? -20.282 -15.375 6.758 1.00 84.06 149 ARG A O 1
ATOM 1147 N N . ARG A 1 150 ? -18.359 -16.554 6.914 1.00 71.44 150 ARG A N 1
ATOM 1148 C CA . ARG A 1 150 ? -18.911 -17.885 6.638 1.00 71.44 150 ARG A CA 1
ATOM 1149 C C . ARG A 1 150 ? -19.301 -18.548 7.947 1.00 71.44 150 ARG A C 1
ATOM 1151 O O . ARG A 1 150 ? -20.354 -19.211 7.938 1.00 71.44 150 ARG A O 1
#

Sequence (150 aa):
MAVCPFQHGWGWRVAAVVLAAGGPLFVCMPPWTDVTLYDLAARNVLRGGVHYRDVFDTNFPGMVWCLALLRGLVGSSSEWLRLADLAVIGGASAVLAVGLKRGGVPPSRLGWFVAACALFYLFLSEFNHVQRDGWMLLPALLAAEVRQRR

Radius of gyration: 18.15 Å; chains: 1; bounding box: 38×34×57 Å

Foldseek 3Di:
DDDDQLPDLVLQVLLVVLCVVLVVVQLPDDADPVLVLLLVQLVCVLVVHDHCPVRNDPDDNVLSVVNNVQCVPPNDRSSSLSVVQCVLLVLLLVLVLVVCVVVVNDPSNSSNSSSVSSVPPSPDDSVPTSDPVSNVSNVVSVVVVVVVVD